Protein AF-A0AAV7JEY8-F1 (afdb_monomer)

pLDDT: mean 80.82, std 18.68, range [33.69, 98.31]

Sequence (139 aa):
MNLQLQGNLVTLVKCKTVVNSFIGKLTLFKENIGRREFYQFPHLAGLQISDDDLLAYCEHLEVLKADMIKRFTDLLELEPPHWLFGPFCVDALTVPLYLQEELMDLQSDCDEEADFTMMKYERFGLHSQDEIYFPICGK

Radius of gyration: 23.01 Å; Cα contacts (8 Å, |Δi|>4): 69; chains: 1; bounding box: 50×31×61 Å

Solvent-accessible surface area (backbone atoms only — not comparable to full-atom values): 8536 Å² total; per-residue (Å²): 134,68,66,90,81,61,62,97,84,69,47,71,67,55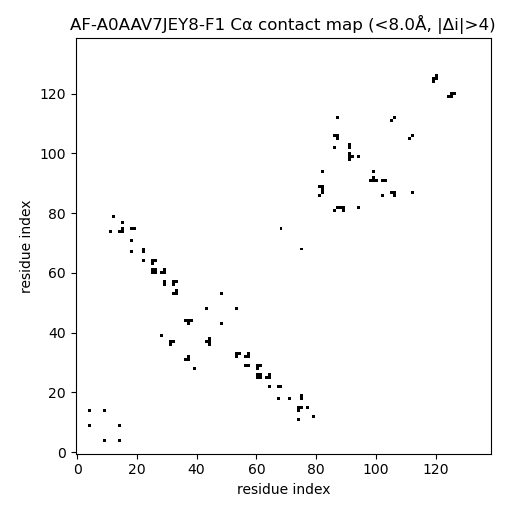,52,35,50,52,52,51,53,50,48,51,45,37,53,52,50,35,55,29,50,76,70,71,48,34,84,94,40,63,74,59,64,77,50,94,73,54,72,69,57,52,48,52,52,37,50,52,36,50,53,51,39,52,51,51,48,66,75,39,40,74,53,67,69,56,76,79,60,71,49,82,82,36,58,81,77,48,65,43,86,79,48,63,77,93,47,24,64,62,43,45,56,54,58,68,35,65,66,58,53,49,50,54,52,50,52,49,35,73,74,65,66,60,77,68,91,64,89,78,77,76,77,75,90,71,134

Mean predicted aligned error: 11.12 Å

Secondary structure (DSSP, 8-state):
--GGG-STT--HHHHHHHHHHHHHHHHHHHHHHHTT--TT-HHHHTS---HHHHHHHHHHHHHHHHHHHHHTHHHHH----GGGT-GGGS-GGGS-HHHHHHHHHHHH-HHHHHHHHHHHHHHHT----S---------

Organism: NCBI:txid111878

Structure (mmCIF, N/CA/C/O backbone):
data_AF-A0AAV7JEY8-F1
#
_entry.id   AF-A0AAV7JEY8-F1
#
loop_
_atom_site.group_PDB
_atom_site.id
_atom_site.type_symbol
_atom_site.label_atom_id
_atom_site.label_alt_id
_atom_site.label_comp_id
_atom_site.label_asym_id
_atom_site.label_entity_id
_atom_site.label_seq_id
_atom_site.pdbx_PDB_ins_code
_atom_site.Cartn_x
_atom_site.Cartn_y
_atom_site.Cartn_z
_atom_site.occupancy
_atom_site.B_iso_or_equiv
_atom_site.auth_seq_id
_atom_site.auth_comp_id
_atom_site.auth_asym_id
_atom_site.auth_atom_id
_atom_site.pdbx_PDB_model_num
ATOM 1 N N . MET A 1 1 ? -14.881 9.780 -4.858 1.00 39.84 1 MET A N 1
ATOM 2 C CA . MET A 1 1 ? -14.071 9.287 -5.996 1.00 39.84 1 MET A CA 1
ATOM 3 C C . MET A 1 1 ? -12.625 9.708 -5.736 1.00 39.84 1 MET A C 1
ATOM 5 O O . MET A 1 1 ? -12.435 10.867 -5.391 1.00 39.84 1 MET A O 1
ATOM 9 N N . ASN A 1 2 ? -11.644 8.792 -5.739 1.00 48.31 2 ASN A N 1
ATOM 10 C CA . ASN A 1 2 ? -10.259 9.115 -5.353 1.00 48.31 2 ASN A CA 1
ATOM 11 C C . ASN A 1 2 ? -9.513 9.764 -6.532 1.00 48.31 2 ASN A C 1
ATOM 13 O O . ASN A 1 2 ? -9.171 9.082 -7.495 1.00 48.31 2 ASN A O 1
ATOM 17 N N . LEU A 1 3 ? -9.254 11.070 -6.427 1.00 54.94 3 LEU A N 1
ATOM 18 C CA . LEU A 1 3 ? -8.571 11.867 -7.452 1.00 54.94 3 LEU A CA 1
ATOM 19 C C . LEU A 1 3 ? -7.118 11.419 -7.689 1.00 54.94 3 LEU A C 1
ATOM 21 O O . LEU A 1 3 ? -6.587 11.632 -8.770 1.00 54.94 3 LEU A O 1
ATOM 25 N N . GLN A 1 4 ? -6.483 10.737 -6.727 1.00 54.69 4 GLN A N 1
ATOM 26 C CA . GLN A 1 4 ? -5.129 10.186 -6.893 1.00 54.69 4 GLN A CA 1
ATOM 27 C C . GLN A 1 4 ? -5.087 8.969 -7.828 1.00 54.69 4 GLN A C 1
ATOM 29 O O . GLN A 1 4 ? -4.013 8.584 -8.282 1.00 54.69 4 GLN A O 1
ATOM 34 N N . LEU A 1 5 ? -6.244 8.359 -8.104 1.00 49.97 5 LEU A N 1
ATOM 35 C CA . LEU A 1 5 ? -6.390 7.222 -9.016 1.00 49.97 5 LEU A CA 1
ATOM 36 C C . LEU A 1 5 ? -6.896 7.652 -10.404 1.00 49.97 5 LEU A C 1
ATOM 38 O O . LEU A 1 5 ? -7.143 6.796 -11.248 1.00 49.97 5 LEU A O 1
ATOM 42 N N . GLN A 1 6 ? -7.076 8.955 -10.648 1.00 42.22 6 GLN A N 1
ATOM 43 C CA . GLN A 1 6 ? -7.604 9.484 -11.906 1.00 42.22 6 GLN A CA 1
ATOM 44 C C . GLN A 1 6 ? -6.687 10.577 -12.461 1.00 42.22 6 GLN A C 1
ATOM 46 O O . GLN A 1 6 ? -6.752 11.735 -12.060 1.00 42.22 6 GLN A O 1
ATOM 51 N N . GLY A 1 7 ? -5.834 10.191 -13.409 1.00 40.09 7 GLY A N 1
ATOM 52 C CA . GLY A 1 7 ? -4.983 11.093 -14.180 1.00 40.09 7 GLY A CA 1
ATOM 53 C C . GLY A 1 7 ? -4.216 10.338 -15.265 1.00 40.09 7 GLY A C 1
ATOM 54 O O . GLY A 1 7 ? -3.918 9.152 -15.105 1.00 40.09 7 GLY A O 1
ATOM 55 N N . ASN A 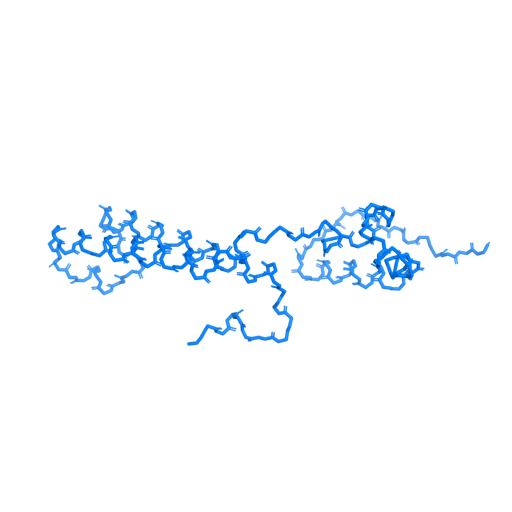1 8 ? -3.887 11.027 -16.361 1.00 44.03 8 ASN A N 1
ATOM 56 C CA . ASN A 1 8 ? -2.924 10.534 -17.346 1.00 44.03 8 ASN A CA 1
ATOM 57 C C . ASN A 1 8 ? -1.609 10.230 -16.604 1.00 44.03 8 ASN A C 1
ATOM 59 O O . ASN A 1 8 ? -1.030 11.140 -16.017 1.00 44.03 8 ASN A O 1
ATOM 63 N N . LEU A 1 9 ? -1.152 8.968 -16.632 1.00 45.75 9 LEU A N 1
ATOM 64 C CA . LEU A 1 9 ? 0.107 8.453 -16.046 1.00 45.75 9 LEU A CA 1
ATOM 65 C C . LEU A 1 9 ? 0.080 7.953 -14.582 1.00 45.75 9 LEU A C 1
ATOM 67 O O . LEU A 1 9 ? 1.119 7.970 -13.897 1.00 45.75 9 LEU A O 1
ATOM 71 N N . VAL A 1 10 ? -1.045 7.435 -14.079 1.00 56.06 10 VAL A N 1
ATOM 72 C CA . VAL A 1 10 ? -0.997 6.567 -12.884 1.00 56.06 10 VAL A CA 1
ATOM 73 C C . VAL A 1 10 ? -0.603 5.151 -13.319 1.00 56.06 10 VAL A C 1
ATOM 75 O O . VAL A 1 10 ? -1.416 4.406 -13.854 1.00 56.06 10 VAL A O 1
ATOM 78 N N . THR A 1 11 ? 0.669 4.785 -13.127 1.00 73.88 11 THR A N 1
ATOM 79 C CA . THR A 1 11 ? 1.137 3.416 -13.381 1.00 73.88 11 THR A CA 1
ATOM 80 C C . THR A 1 11 ? 0.521 2.457 -12.367 1.00 73.88 11 THR A C 1
ATOM 82 O O . THR A 1 11 ? 0.242 2.836 -11.226 1.00 73.88 11 THR A O 1
ATOM 85 N N . LEU A 1 12 ? 0.354 1.193 -12.754 1.00 78.38 12 LEU A N 1
ATOM 86 C CA . LEU A 1 12 ? -0.189 0.155 -11.875 1.00 78.38 12 LEU A CA 1
ATOM 87 C C . LEU A 1 12 ? 0.622 0.030 -10.567 1.00 78.38 12 LEU A C 1
ATOM 89 O O . LEU A 1 12 ? 0.055 -0.145 -9.490 1.00 78.38 12 LEU A O 1
ATOM 93 N N . VAL A 1 13 ? 1.934 0.284 -10.642 1.00 78.56 13 VAL A N 1
ATOM 94 C CA . VAL A 1 13 ? 2.835 0.417 -9.487 1.00 78.56 13 VAL A CA 1
ATOM 95 C C . VAL A 1 13 ? 2.386 1.524 -8.525 1.00 78.56 13 VAL A C 1
ATOM 97 O O . VAL A 1 13 ? 2.289 1.284 -7.325 1.00 78.56 13 VAL A O 1
ATOM 100 N N . LYS A 1 14 ? 2.052 2.726 -9.020 1.00 81.31 14 LYS A N 1
ATOM 101 C CA . LYS A 1 14 ? 1.571 3.831 -8.170 1.00 81.31 14 LYS A CA 1
ATOM 102 C C . LYS A 1 14 ? 0.243 3.490 -7.506 1.00 81.31 14 LYS A C 1
ATOM 104 O O . LYS A 1 14 ? 0.063 3.801 -6.330 1.00 81.31 14 LYS A O 1
ATOM 109 N N . CYS A 1 15 ? -0.665 2.830 -8.227 1.00 85.31 15 CYS A N 1
ATOM 110 C CA . CYS A 1 15 ? -1.913 2.335 -7.647 1.00 85.31 15 CYS A CA 1
ATOM 111 C C . CYS A 1 15 ? -1.632 1.370 -6.485 1.00 85.31 15 CYS A C 1
ATOM 113 O O . CYS A 1 15 ? -2.173 1.574 -5.397 1.00 85.31 15 CYS A O 1
ATOM 115 N N . LYS A 1 16 ? -0.740 0.380 -6.678 1.00 89.44 16 LYS A N 1
ATOM 116 C CA . LYS A 1 16 ? -0.312 -0.558 -5.622 1.00 89.44 16 LYS A CA 1
ATOM 117 C C . LYS A 1 16 ? 0.239 0.199 -4.409 1.00 89.44 16 LYS A C 1
ATOM 119 O O . LYS A 1 16 ? -0.176 -0.068 -3.283 1.00 89.44 16 LYS A O 1
ATOM 124 N N . THR A 1 17 ? 1.096 1.202 -4.616 1.00 89.12 17 THR A N 1
ATOM 125 C CA . THR A 1 17 ? 1.648 2.027 -3.525 1.00 89.12 17 THR A CA 1
ATOM 126 C C . THR A 1 17 ? 0.573 2.803 -2.760 1.00 89.12 17 THR A C 1
ATOM 128 O O . THR A 1 17 ? 0.585 2.808 -1.529 1.00 89.12 17 THR A O 1
ATOM 131 N N . VAL A 1 18 ? -0.369 3.448 -3.456 1.00 91.06 18 VAL A N 1
ATOM 132 C CA . VAL A 1 18 ? -1.451 4.223 -2.822 1.00 91.06 18 VAL A CA 1
ATOM 133 C C . VAL A 1 18 ? -2.345 3.318 -1.975 1.00 91.06 18 VAL A C 1
ATOM 135 O O . VAL A 1 18 ? -2.652 3.662 -0.831 1.00 91.06 18 VAL A O 1
ATOM 138 N N . VAL A 1 19 ? -2.724 2.150 -2.501 1.00 93.44 19 VAL A N 1
ATOM 139 C CA . VAL A 1 19 ? -3.556 1.179 -1.775 1.00 93.44 19 VAL A CA 1
ATOM 140 C C . VAL A 1 19 ? -2.816 0.632 -0.552 1.00 93.44 19 VAL A C 1
ATOM 142 O O . VAL A 1 19 ? -3.374 0.660 0.545 1.00 93.44 19 VAL A O 1
ATOM 145 N N . ASN A 1 20 ? -1.548 0.232 -0.698 1.00 94.50 20 ASN A N 1
ATOM 146 C CA . ASN A 1 20 ? -0.714 -0.212 0.425 1.00 94.50 20 ASN A CA 1
ATOM 147 C C . ASN A 1 20 ? -0.598 0.856 1.518 1.00 94.50 20 ASN A C 1
ATOM 149 O O . ASN A 1 20 ? -0.794 0.569 2.699 1.00 94.50 20 ASN A O 1
ATOM 153 N N . SER A 1 21 ? -0.336 2.109 1.131 1.00 96.06 21 SER A N 1
ATOM 154 C CA . SER A 1 21 ? -0.268 3.226 2.077 1.00 96.06 21 SER A CA 1
ATOM 155 C C . SER A 1 21 ? -1.587 3.411 2.827 1.00 96.06 21 SER A C 1
ATOM 157 O O . SER A 1 21 ? -1.586 3.629 4.038 1.00 96.06 21 SER A O 1
ATOM 159 N N . PHE A 1 22 ? -2.722 3.297 2.135 1.00 96.31 22 PHE A N 1
ATOM 160 C CA . PHE A 1 22 ? -4.033 3.419 2.760 1.00 96.31 22 PHE A CA 1
ATOM 161 C C . PHE A 1 22 ? -4.320 2.283 3.752 1.00 96.31 22 PHE A C 1
ATOM 163 O O . PHE A 1 22 ? -4.738 2.555 4.873 1.00 96.31 22 PHE A O 1
ATOM 170 N N . ILE A 1 23 ? -4.024 1.030 3.394 1.00 97.88 23 ILE A N 1
ATOM 171 C CA . ILE A 1 23 ? -4.140 -0.130 4.298 1.00 97.88 23 ILE A CA 1
ATOM 172 C C . ILE A 1 23 ? -3.265 0.055 5.550 1.00 97.88 23 ILE A C 1
ATOM 174 O O . ILE A 1 23 ? -3.711 -0.202 6.674 1.00 97.88 23 ILE A O 1
ATOM 178 N N . GLY A 1 24 ? -2.038 0.559 5.376 1.00 97.44 24 GLY A N 1
ATOM 179 C CA . GLY A 1 24 ? -1.148 0.907 6.485 1.00 97.44 24 GLY A CA 1
ATOM 180 C C . GLY A 1 24 ? -1.746 1.982 7.397 1.00 97.44 24 GLY A C 1
ATOM 181 O O . GLY A 1 24 ? -1.738 1.830 8.617 1.00 97.44 24 GLY A O 1
ATOM 182 N N . LYS A 1 25 ? -2.353 3.026 6.817 1.00 97.62 25 LYS A N 1
ATOM 183 C CA . LYS A 1 25 ? -3.053 4.072 7.580 1.00 97.62 25 LYS A CA 1
ATOM 184 C C . LYS A 1 25 ? -4.214 3.518 8.403 1.00 97.62 25 LYS A C 1
ATOM 186 O O . LYS A 1 25 ? -4.342 3.912 9.551 1.00 97.62 25 LYS A O 1
ATOM 191 N N . LEU A 1 26 ? -5.014 2.589 7.874 1.00 97.81 26 LEU A N 1
ATOM 192 C CA . LEU A 1 26 ? -6.104 1.967 8.642 1.00 97.81 26 LEU A CA 1
ATOM 193 C C . LEU A 1 26 ? -5.587 1.231 9.886 1.00 97.81 26 LEU A C 1
ATOM 195 O O . LEU A 1 26 ? -6.181 1.340 10.957 1.00 97.81 26 LEU A O 1
ATOM 199 N N . THR A 1 27 ? -4.447 0.546 9.757 1.00 97.50 27 THR A N 1
ATOM 200 C CA . THR A 1 27 ? -3.784 -0.117 10.893 1.00 97.50 27 THR A CA 1
ATOM 201 C C . THR A 1 27 ? -3.319 0.914 11.926 1.00 97.50 27 THR A C 1
ATOM 203 O O . THR A 1 27 ? -3.662 0.802 13.100 1.00 97.50 27 THR A O 1
ATOM 206 N N . LEU A 1 28 ? -2.633 1.972 11.481 1.00 97.69 28 LEU A N 1
ATOM 207 C CA . LEU A 1 28 ? -2.190 3.065 12.350 1.00 97.69 28 LEU A CA 1
ATOM 208 C C . LEU A 1 28 ? -3.366 3.746 13.069 1.00 97.69 28 LEU A C 1
ATOM 210 O O . LEU A 1 28 ? -3.288 4.050 14.254 1.00 97.69 28 LEU A O 1
ATOM 214 N N . PHE A 1 29 ? -4.471 3.988 12.366 1.00 96.69 29 PHE A N 1
ATOM 215 C CA . PHE A 1 29 ? -5.654 4.636 12.930 1.00 96.69 29 PHE A CA 1
ATOM 216 C C . PHE A 1 29 ? -6.260 3.809 14.059 1.00 96.69 29 PHE A C 1
ATOM 218 O O . PHE A 1 29 ? -6.592 4.368 15.100 1.00 96.69 29 PHE A O 1
ATOM 225 N N . LYS A 1 30 ? -6.349 2.488 13.883 1.00 96.44 30 LYS A N 1
ATOM 226 C CA . LYS A 1 30 ? -6.819 1.580 14.929 1.00 96.44 30 LYS A CA 1
ATOM 227 C C . LYS A 1 30 ? -5.927 1.652 16.167 1.00 96.44 30 LYS A C 1
ATOM 229 O O . LYS A 1 30 ? -6.434 1.795 17.275 1.00 96.44 30 LYS A O 1
ATOM 234 N N . GLU A 1 31 ? -4.609 1.576 15.988 1.00 96.25 31 GLU A N 1
ATOM 235 C CA . GLU A 1 31 ? -3.657 1.649 17.102 1.00 96.25 31 GLU A CA 1
ATOM 236 C C . GLU A 1 31 ? -3.763 2.976 17.863 1.00 96.25 31 GLU A C 1
ATOM 238 O O . GLU A 1 31 ? -3.778 2.988 19.094 1.00 96.25 31 GLU A O 1
ATOM 243 N N . ASN A 1 32 ? -3.882 4.091 17.139 1.00 95.81 32 ASN A N 1
ATOM 244 C CA . ASN A 1 32 ? -4.017 5.418 17.734 1.00 95.81 32 ASN A CA 1
ATOM 245 C C . ASN A 1 32 ? -5.338 5.560 18.503 1.00 95.81 32 ASN A C 1
ATOM 247 O O . ASN A 1 32 ? -5.332 6.033 19.637 1.00 95.81 32 ASN A O 1
ATOM 251 N N . ILE A 1 33 ? -6.460 5.094 17.938 1.00 93.50 33 ILE A N 1
ATOM 252 C CA . ILE A 1 33 ? -7.760 5.071 18.630 1.00 93.50 33 ILE A CA 1
ATOM 253 C C . ILE A 1 33 ? -7.671 4.238 19.913 1.00 93.50 33 ILE A C 1
ATOM 255 O O . ILE A 1 33 ? -8.148 4.687 20.954 1.00 93.50 33 ILE A O 1
ATOM 259 N N . GLY A 1 34 ? -6.999 3.083 19.875 1.00 90.69 34 GLY A N 1
ATOM 260 C CA . GLY A 1 34 ? -6.751 2.259 21.062 1.00 90.69 34 GLY A CA 1
ATOM 261 C C . GLY A 1 34 ? -5.949 2.979 22.154 1.00 90.69 34 GLY A C 1
ATOM 262 O O . GLY A 1 34 ? -6.170 2.741 23.338 1.00 90.69 34 GLY A O 1
ATOM 263 N N . ARG A 1 35 ? -5.067 3.915 21.777 1.00 93.19 35 ARG A N 1
ATOM 264 C CA . ARG A 1 35 ? -4.344 4.809 22.703 1.00 93.19 35 ARG A CA 1
ATOM 265 C C . ARG A 1 35 ? -5.097 6.099 23.043 1.00 93.19 35 ARG A C 1
ATOM 267 O O . ARG A 1 35 ? -4.556 6.948 23.745 1.00 93.19 35 ARG A O 1
ATOM 274 N N . ARG A 1 36 ? -6.336 6.261 22.564 1.00 92.19 36 ARG A N 1
ATOM 275 C CA . ARG A 1 36 ? -7.141 7.494 22.663 1.00 92.19 36 ARG A CA 1
ATOM 276 C C . ARG A 1 36 ? -6.458 8.721 22.034 1.00 92.19 36 ARG A C 1
ATOM 278 O O . ARG A 1 36 ? -6.693 9.861 22.427 1.00 92.19 36 ARG A O 1
ATOM 285 N N . GLU A 1 37 ? -5.629 8.490 21.020 1.00 93.75 37 GLU A N 1
ATOM 286 C CA . GLU A 1 37 ? -4.964 9.510 20.211 1.00 93.75 37 GLU A CA 1
ATOM 287 C C . GLU A 1 37 ? -5.796 9.792 18.952 1.00 93.75 37 GLU A C 1
ATOM 289 O O . GLU A 1 37 ? -5.712 9.093 17.945 1.00 93.75 37 GLU A O 1
ATOM 294 N N . PHE A 1 38 ? -6.610 10.847 18.982 1.00 92.81 38 PHE A N 1
ATOM 295 C CA . PHE A 1 38 ? -7.587 11.127 17.921 1.00 92.81 38 PHE A CA 1
ATOM 296 C C . PHE A 1 38 ? -7.119 12.163 16.891 1.00 92.81 38 PHE A C 1
ATOM 298 O O . PHE A 1 38 ? -7.943 12.847 16.288 1.00 92.81 38 PHE A O 1
ATOM 305 N N . TYR A 1 39 ? -5.809 12.299 16.659 1.00 91.88 39 TYR A N 1
ATOM 306 C CA . TYR A 1 39 ? -5.267 13.308 15.734 1.00 91.88 39 TYR A CA 1
ATOM 307 C C . TYR A 1 39 ? -5.884 13.212 14.328 1.00 91.88 39 TYR A C 1
ATOM 309 O O . TYR A 1 39 ? -6.188 14.222 13.699 1.00 91.88 39 TYR A O 1
ATOM 317 N N . GLN A 1 40 ? -6.121 11.989 13.848 1.00 91.81 40 GLN A N 1
ATOM 318 C CA . GLN A 1 40 ? -6.721 11.734 12.536 1.00 91.81 40 GLN A CA 1
ATOM 319 C C . GLN A 1 40 ? -8.247 11.903 12.521 1.00 91.81 40 GLN A C 1
ATOM 321 O O . GLN A 1 40 ? -8.845 11.995 11.451 1.00 91.81 40 GLN A O 1
ATOM 326 N N . PHE A 1 41 ? -8.871 11.979 13.699 1.00 90.12 41 PHE A N 1
ATOM 327 C CA . PHE A 1 41 ? -10.312 12.097 13.893 1.00 90.12 41 PHE A CA 1
ATOM 328 C C . PHE A 1 41 ? -10.623 13.228 14.890 1.00 90.12 41 PHE A C 1
ATOM 330 O O . PHE A 1 41 ? -11.098 12.971 15.996 1.00 90.12 41 PHE A O 1
ATOM 337 N N . PRO A 1 42 ? -10.393 14.500 14.522 1.00 88.25 42 PRO A N 1
ATOM 338 C CA . PRO A 1 42 ? -10.512 15.633 15.447 1.00 88.25 42 PRO A CA 1
ATOM 339 C C . PRO A 1 42 ? -11.909 15.783 16.070 1.00 88.25 42 PRO A C 1
ATOM 341 O O . PRO A 1 42 ? -12.037 16.294 17.177 1.00 88.25 42 PRO A O 1
ATOM 344 N N . HIS A 1 43 ? -12.956 15.288 15.404 1.00 88.06 43 HIS A N 1
ATOM 345 C CA . HIS A 1 43 ? -14.307 15.248 15.969 1.00 88.06 43 HIS A CA 1
ATOM 346 C C . HIS A 1 43 ? -14.433 14.254 17.133 1.00 88.06 43 HIS A C 1
ATOM 348 O O . HIS A 1 43 ? -15.143 14.547 18.088 1.00 88.06 43 HIS A O 1
ATOM 354 N N . LEU A 1 44 ? -13.721 13.119 17.093 1.00 85.69 44 LEU A N 1
ATOM 355 C CA . LEU A 1 44 ? -13.671 12.170 18.212 1.00 85.69 44 LEU A CA 1
ATOM 356 C C . LEU A 1 44 ? -12.927 12.769 19.411 1.00 85.69 44 LEU A C 1
ATOM 358 O O . LEU A 1 44 ? -13.319 12.528 20.546 1.00 85.69 44 LEU A O 1
ATOM 362 N N . ALA A 1 45 ? -11.912 13.609 19.171 1.00 84.94 45 ALA A N 1
ATOM 363 C CA . ALA A 1 45 ? -11.149 14.272 20.232 1.00 84.94 45 ALA A CA 1
ATOM 364 C C . ALA A 1 45 ? -12.005 15.184 21.132 1.00 84.94 45 ALA A C 1
ATOM 366 O O . ALA A 1 45 ? -11.661 15.401 22.291 1.00 84.94 45 ALA A O 1
ATOM 367 N N . GLY A 1 46 ? -13.103 15.731 20.599 1.00 84.88 46 GLY A N 1
ATOM 368 C CA . GLY A 1 46 ? -14.019 16.608 21.332 1.00 84.88 46 GLY A CA 1
ATOM 369 C C . GLY A 1 46 ? -15.154 15.884 22.062 1.00 84.88 46 GLY A C 1
ATOM 370 O O . GLY A 1 46 ? -15.942 16.542 22.739 1.00 84.88 46 GLY A O 1
ATOM 371 N N . LEU A 1 47 ? -15.269 14.561 21.920 1.00 87.00 47 LEU A N 1
ATOM 372 C CA . LEU A 1 47 ? -16.366 13.770 22.477 1.00 87.00 47 LEU A CA 1
ATOM 373 C C . LEU A 1 47 ? -15.899 12.946 23.679 1.00 87.00 47 LEU A C 1
ATOM 375 O O . LEU A 1 47 ? -14.804 12.389 23.694 1.00 87.00 47 LEU A O 1
ATOM 379 N N . GLN A 1 48 ? -16.769 12.821 24.682 1.00 87.06 48 GLN A N 1
ATOM 380 C CA . GLN A 1 48 ? -16.606 11.820 25.735 1.00 87.06 48 GLN A CA 1
ATOM 381 C C . GLN A 1 48 ? -17.111 10.489 25.193 1.00 87.06 48 GLN A C 1
ATOM 383 O O . GLN A 1 48 ? -18.316 10.248 25.161 1.00 87.06 48 GLN A O 1
ATOM 388 N N . ILE A 1 49 ? -16.187 9.669 24.705 1.00 90.06 49 ILE A N 1
ATOM 389 C CA . ILE A 1 49 ? -16.508 8.410 24.043 1.00 90.06 49 ILE A CA 1
ATOM 390 C C . ILE A 1 49 ? -16.204 7.223 24.967 1.00 90.06 49 ILE A C 1
ATOM 392 O O . ILE A 1 49 ? -15.171 7.201 25.656 1.00 90.06 49 ILE A O 1
ATOM 396 N N . SER A 1 50 ? -17.127 6.261 25.001 1.00 93.56 50 SER A N 1
ATOM 397 C CA . SER A 1 50 ? -17.006 5.070 25.842 1.00 93.56 50 SER A CA 1
ATOM 398 C C . SER A 1 50 ? -15.965 4.095 25.284 1.00 93.56 50 SER A C 1
ATOM 400 O O . SER A 1 50 ? -15.604 4.162 24.108 1.00 93.56 50 SER A O 1
ATOM 402 N N . ASP A 1 51 ? -15.462 3.187 26.125 1.00 92.75 51 ASP A N 1
ATOM 403 C CA . ASP A 1 51 ? -14.563 2.121 25.661 1.00 92.75 51 ASP A CA 1
ATOM 404 C C . ASP A 1 51 ? -15.260 1.182 24.660 1.00 92.75 51 ASP A C 1
ATOM 406 O O . ASP A 1 51 ? -14.632 0.750 23.695 1.00 92.75 51 ASP A O 1
ATOM 410 N N . ASP A 1 52 ? -16.563 0.935 24.833 1.00 95.38 52 ASP A N 1
ATOM 411 C CA . ASP A 1 52 ? -17.361 0.106 23.921 1.00 95.38 52 ASP A CA 1
ATOM 412 C C . ASP A 1 52 ? -17.469 0.747 22.528 1.00 95.38 52 ASP A C 1
ATOM 414 O O . ASP A 1 52 ? -17.282 0.080 21.509 1.00 95.38 52 ASP A O 1
ATOM 418 N N . ASP A 1 53 ? -17.688 2.064 22.469 1.00 92.50 53 ASP A N 1
ATOM 419 C CA . ASP A 1 53 ? -17.705 2.801 21.203 1.00 92.50 53 ASP A CA 1
ATOM 420 C C . ASP A 1 53 ? -16.322 2.779 20.528 1.00 92.50 53 ASP A C 1
ATOM 422 O O . ASP A 1 53 ? -16.226 2.599 19.312 1.00 92.50 53 A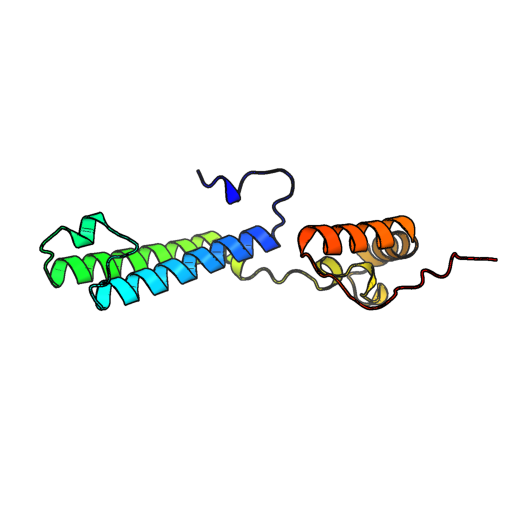SP A O 1
ATOM 426 N N . LEU A 1 54 ? -15.230 2.932 21.293 1.00 92.88 54 LEU A N 1
ATOM 427 C CA . LEU A 1 54 ? -13.866 2.828 20.751 1.00 92.88 54 LEU A CA 1
ATOM 428 C C . LEU A 1 54 ? -13.584 1.448 20.170 1.00 92.88 54 LEU A C 1
ATOM 430 O O . LEU A 1 54 ? -12.928 1.348 19.128 1.00 92.88 54 LEU A O 1
ATOM 434 N N . LEU A 1 55 ? -14.075 0.399 20.830 1.00 95.19 55 LEU A N 1
ATOM 435 C CA . LEU A 1 55 ? -13.947 -0.967 20.347 1.00 95.19 55 LEU A CA 1
ATOM 436 C C . LEU A 1 55 ? -14.687 -1.133 19.015 1.00 95.19 55 LEU A C 1
ATOM 438 O O . LEU A 1 55 ? -14.089 -1.625 18.058 1.00 95.19 55 LEU A O 1
ATOM 442 N N . ALA A 1 56 ? -15.917 -0.624 18.908 1.00 94.94 56 ALA A N 1
ATOM 443 C CA . ALA A 1 56 ? -16.678 -0.639 17.659 1.00 94.94 56 ALA A CA 1
ATOM 444 C C . ALA A 1 56 ? -15.949 0.107 16.523 1.00 94.94 56 ALA A C 1
ATOM 446 O O . ALA A 1 56 ? -15.851 -0.396 15.403 1.00 94.94 56 ALA A O 1
ATOM 447 N N . TYR A 1 57 ? -15.353 1.273 16.801 1.00 93.88 57 TYR A N 1
ATOM 448 C CA . TYR A 1 57 ? -14.519 1.982 15.819 1.00 93.88 57 TYR A CA 1
ATOM 449 C C . TYR A 1 57 ? -13.309 1.151 15.372 1.00 93.88 57 TYR A C 1
ATOM 451 O O . TYR A 1 57 ? -13.014 1.085 14.176 1.00 93.88 57 TYR A O 1
ATOM 459 N N . CYS A 1 58 ? -12.615 0.504 16.310 1.00 95.25 58 CYS A N 1
ATOM 460 C CA . CYS A 1 58 ? -11.494 -0.381 15.998 1.00 95.25 58 CYS A CA 1
ATOM 461 C C . CYS A 1 58 ? -11.926 -1.569 15.125 1.00 95.25 58 CYS A C 1
ATOM 463 O O . CYS A 1 58 ? -11.218 -1.917 14.177 1.00 95.25 58 CYS A O 1
ATOM 465 N N . GLU A 1 59 ? -13.082 -2.169 15.410 1.00 97.06 59 GLU A N 1
ATOM 466 C CA . GLU A 1 59 ? -13.656 -3.256 14.612 1.00 97.06 59 GLU A CA 1
ATOM 467 C C . GLU A 1 59 ? -14.014 -2.792 13.199 1.00 97.06 59 GLU A C 1
ATOM 469 O O . GLU A 1 59 ? -13.651 -3.447 12.221 1.00 97.06 59 GLU A O 1
ATOM 474 N N . HIS A 1 60 ? -14.647 -1.625 13.058 1.00 96.88 60 HIS A N 1
ATOM 475 C CA . HIS A 1 60 ? -14.963 -1.056 11.748 1.00 96.88 60 HIS A CA 1
ATOM 476 C C . HIS A 1 60 ? -13.714 -0.787 10.903 1.00 96.88 60 HIS A C 1
ATOM 478 O O . HIS A 1 60 ? -13.730 -1.030 9.695 1.00 96.88 60 HIS A O 1
ATOM 484 N N . LEU A 1 61 ? -12.619 -0.325 11.516 1.00 97.19 61 LEU A N 1
ATOM 485 C CA . LEU A 1 61 ? -11.348 -0.135 10.815 1.00 97.19 61 LEU A CA 1
ATOM 486 C C . LEU A 1 61 ? -10.739 -1.460 10.339 1.00 97.19 61 LEU A C 1
ATOM 488 O O . LEU A 1 61 ? -10.201 -1.504 9.232 1.00 97.19 61 LEU A O 1
ATOM 492 N N . GLU A 1 62 ? -10.849 -2.539 11.121 1.00 97.69 62 GLU A N 1
ATOM 493 C CA . GLU A 1 62 ? -10.402 -3.870 10.684 1.00 97.69 62 GLU A CA 1
ATOM 494 C C . GLU A 1 62 ? -11.257 -4.427 9.549 1.00 97.69 62 GLU A C 1
ATOM 496 O O . GLU A 1 62 ? -10.714 -4.934 8.568 1.00 97.69 62 GLU A O 1
ATOM 501 N N . VAL A 1 63 ? -12.582 -4.289 9.634 1.00 98.31 63 VAL A N 1
ATOM 502 C CA . VAL A 1 63 ? -13.485 -4.703 8.550 1.00 98.31 63 VAL A CA 1
ATOM 503 C C . VAL A 1 63 ? -13.160 -3.937 7.270 1.00 98.31 63 VAL A C 1
ATOM 505 O O . VAL A 1 63 ? -12.979 -4.543 6.216 1.00 98.31 63 VAL A O 1
ATOM 508 N N . LEU A 1 64 ? -12.992 -2.614 7.360 1.00 98.00 64 LEU A N 1
ATOM 509 C CA . LEU A 1 64 ? -12.621 -1.790 6.212 1.00 98.00 64 LEU A CA 1
ATOM 510 C C . LEU A 1 64 ? -11.258 -2.196 5.635 1.00 98.00 64 LEU A C 1
ATOM 512 O O . LEU A 1 64 ? -11.088 -2.239 4.417 1.00 98.00 64 LEU A O 1
ATOM 516 N N . LYS A 1 65 ? -10.280 -2.509 6.489 1.00 98.31 65 LYS A N 1
ATOM 517 C CA . LYS A 1 65 ? -8.969 -3.002 6.056 1.00 98.31 65 LYS A CA 1
ATOM 518 C C . LYS A 1 65 ? -9.094 -4.326 5.306 1.00 98.31 65 LYS A C 1
ATOM 520 O O . LYS A 1 65 ? -8.518 -4.452 4.226 1.00 98.31 65 LYS A O 1
ATOM 525 N N . ALA A 1 66 ? -9.847 -5.282 5.846 1.00 98.25 66 ALA A N 1
ATOM 526 C CA . ALA A 1 66 ? -10.087 -6.573 5.210 1.00 98.25 66 ALA A CA 1
ATOM 527 C C . ALA A 1 66 ? -10.773 -6.409 3.844 1.00 98.25 66 ALA A C 1
ATOM 529 O O . ALA A 1 66 ? -10.339 -7.011 2.861 1.00 98.25 66 ALA A O 1
ATOM 530 N N . ASP A 1 67 ? -11.771 -5.529 3.752 1.00 98.12 67 ASP A N 1
ATOM 531 C CA . ASP A 1 67 ? -12.457 -5.217 2.498 1.00 98.12 67 ASP A CA 1
ATOM 532 C C . ASP A 1 67 ? -11.524 -4.575 1.466 1.00 98.12 67 ASP A C 1
ATOM 534 O O . ASP A 1 67 ? -11.572 -4.929 0.287 1.00 98.12 67 ASP A O 1
ATOM 538 N N . MET A 1 68 ? -10.638 -3.665 1.886 1.00 97.12 68 MET A N 1
ATOM 539 C CA . MET A 1 68 ? -9.648 -3.066 0.986 1.00 97.12 68 MET A CA 1
ATOM 540 C C . MET A 1 68 ? -8.643 -4.104 0.481 1.00 97.12 68 MET A C 1
ATOM 542 O O . MET A 1 68 ? -8.353 -4.126 -0.713 1.00 97.12 68 MET A O 1
ATOM 546 N N . ILE A 1 69 ? -8.153 -4.993 1.349 1.00 97.62 69 ILE A N 1
ATOM 547 C CA . ILE A 1 69 ? -7.258 -6.086 0.942 1.00 97.62 69 ILE A CA 1
ATOM 548 C C . ILE A 1 69 ? -7.959 -6.994 -0.071 1.00 97.62 69 ILE A C 1
ATOM 550 O O . ILE A 1 69 ? -7.406 -7.263 -1.134 1.00 97.62 69 ILE A O 1
ATOM 554 N N . LYS A 1 70 ? -9.197 -7.408 0.219 1.00 97.75 70 LYS A N 1
ATOM 555 C CA . LYS A 1 70 ? -9.995 -8.277 -0.653 1.00 97.75 70 LYS A CA 1
ATOM 556 C C . LYS A 1 70 ? -10.295 -7.629 -2.004 1.00 97.75 70 LYS A C 1
ATOM 558 O O . LYS A 1 70 ? -10.234 -8.282 -3.038 1.00 97.75 70 LYS A O 1
ATOM 563 N N . ARG A 1 71 ? -10.641 -6.341 -2.014 1.00 96.69 71 ARG A N 1
ATOM 564 C CA . ARG A 1 71 ? -10.997 -5.619 -3.242 1.00 96.69 71 ARG A CA 1
ATOM 565 C C . ARG A 1 71 ? -9.800 -5.394 -4.163 1.00 96.69 71 ARG A C 1
ATOM 567 O O . ARG A 1 71 ? -9.988 -5.296 -5.371 1.00 96.69 71 ARG A O 1
ATOM 574 N N . PHE A 1 72 ? -8.603 -5.270 -3.598 1.00 95.44 72 PHE A N 1
ATOM 575 C CA . PHE A 1 72 ? -7.380 -4.969 -4.339 1.00 95.44 72 PHE A CA 1
ATOM 576 C C . PHE A 1 72 ? -6.371 -6.120 -4.313 1.00 95.44 72 PHE A C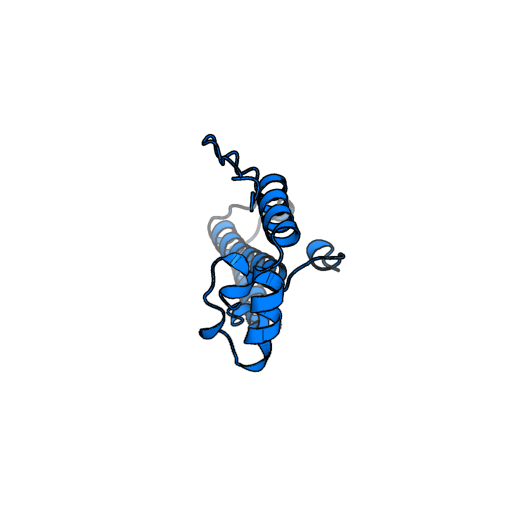 1
ATOM 578 O O . PHE A 1 72 ? -5.197 -5.872 -4.557 1.00 95.44 72 PHE A O 1
ATOM 585 N N .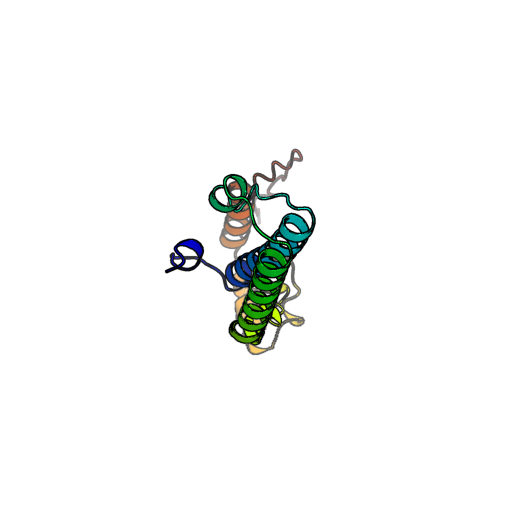 THR A 1 73 ? -6.799 -7.358 -4.045 1.00 95.81 73 THR A N 1
ATOM 586 C CA . THR A 1 73 ? -5.896 -8.517 -3.926 1.00 95.81 73 THR A CA 1
ATOM 587 C C . THR A 1 73 ? -5.005 -8.665 -5.158 1.00 95.81 73 THR A C 1
ATOM 589 O O . THR A 1 73 ? -3.788 -8.616 -5.015 1.00 95.81 73 THR A O 1
ATOM 592 N N . ASP A 1 74 ? -5.585 -8.662 -6.362 1.00 93.25 74 ASP A N 1
ATOM 593 C CA . ASP A 1 74 ? -4.827 -8.772 -7.619 1.00 93.25 74 ASP A CA 1
ATOM 594 C C . ASP A 1 74 ? -3.762 -7.670 -7.766 1.00 93.25 74 ASP A C 1
ATOM 596 O O . ASP A 1 74 ? -2.648 -7.900 -8.230 1.00 93.25 74 ASP A O 1
ATOM 600 N N . LEU A 1 75 ? -4.091 -6.446 -7.342 1.00 92.44 75 LEU A N 1
ATOM 601 C CA . LEU A 1 75 ? -3.174 -5.309 -7.389 1.00 92.44 75 LEU A CA 1
ATOM 602 C C . LEU A 1 75 ? -2.080 -5.404 -6.318 1.00 92.44 75 LEU A C 1
ATOM 604 O O . LEU A 1 75 ? -0.960 -4.958 -6.547 1.00 92.44 75 LEU A O 1
ATOM 608 N N . LEU A 1 76 ? -2.405 -5.930 -5.138 1.00 91.44 76 LEU A N 1
ATOM 609 C CA . LEU A 1 76 ? -1.466 -6.103 -4.033 1.00 91.44 76 LEU A CA 1
ATOM 610 C C . LEU A 1 76 ? -0.466 -7.224 -4.330 1.00 91.44 76 LEU A C 1
ATOM 612 O O . LEU A 1 76 ? 0.721 -7.066 -4.042 1.00 91.44 76 LEU A O 1
ATOM 616 N N . GLU A 1 77 ? -0.926 -8.301 -4.959 1.00 92.19 77 GLU A N 1
ATOM 617 C CA . GLU A 1 77 ? -0.120 -9.456 -5.368 1.00 92.19 77 GLU A CA 1
ATOM 618 C C . GLU A 1 77 ? 0.670 -9.216 -6.659 1.00 92.19 77 GLU A C 1
ATOM 620 O O . GLU A 1 77 ? 1.589 -9.967 -6.971 1.00 92.19 77 GLU A O 1
ATOM 625 N N . LEU A 1 78 ? 0.359 -8.148 -7.398 1.00 88.81 78 LEU A N 1
ATOM 626 C CA . LEU A 1 78 ? 1.073 -7.800 -8.618 1.00 88.81 78 LEU A CA 1
ATOM 627 C C . LEU A 1 78 ? 2.548 -7.500 -8.339 1.00 88.81 78 LEU A C 1
ATOM 629 O O . LEU A 1 78 ? 2.880 -6.420 -7.844 1.00 88.81 78 LEU A O 1
ATOM 633 N N . GLU A 1 79 ? 3.434 -8.389 -8.761 1.00 85.56 79 GLU A N 1
ATOM 634 C CA . GLU A 1 79 ? 4.871 -8.136 -8.810 1.00 85.56 79 GLU A CA 1
ATOM 635 C C . GLU A 1 79 ? 5.238 -7.539 -10.174 1.00 85.56 79 GLU A C 1
ATOM 637 O O . GLU A 1 79 ? 5.175 -8.236 -11.192 1.00 85.56 79 GLU A O 1
ATOM 642 N N . PRO A 1 80 ? 5.569 -6.235 -10.244 1.00 80.06 80 PRO A N 1
ATOM 643 C CA . PRO A 1 80 ? 5.912 -5.619 -11.511 1.00 80.06 80 PRO A CA 1
ATOM 644 C C . PRO A 1 80 ? 7.253 -6.191 -11.988 1.00 80.06 80 PRO A C 1
ATOM 646 O O . PRO A 1 80 ? 8.187 -6.300 -11.189 1.00 80.06 80 PRO A O 1
ATOM 649 N N . PRO A 1 81 ? 7.379 -6.559 -13.271 1.00 81.81 81 PRO A N 1
ATOM 650 C CA . PRO A 1 81 ? 8.601 -7.168 -13.766 1.00 81.81 81 PRO A CA 1
ATOM 651 C C . PRO A 1 81 ? 9.763 -6.171 -13.702 1.00 81.81 81 PRO A C 1
ATOM 653 O O . PRO A 1 81 ? 9.577 -4.973 -13.906 1.00 81.81 81 PRO A O 1
ATOM 656 N N . HIS A 1 82 ? 10.976 -6.669 -13.450 1.00 77.38 82 HIS A N 1
ATOM 657 C CA . HIS A 1 82 ? 12.167 -5.834 -13.242 1.00 77.38 82 HIS A CA 1
ATOM 658 C C . HIS A 1 82 ? 12.432 -4.848 -14.392 1.00 77.38 82 HIS A C 1
ATOM 660 O O . HIS A 1 82 ? 12.806 -3.703 -14.137 1.00 77.38 82 HIS A O 1
ATOM 666 N N . TRP A 1 83 ? 12.161 -5.254 -15.638 1.00 79.88 83 TRP A N 1
ATOM 667 C CA . TRP A 1 83 ? 12.325 -4.400 -16.819 1.00 79.88 83 TRP A CA 1
ATOM 668 C C . TRP A 1 83 ? 11.452 -3.136 -16.774 1.00 79.88 83 TRP A C 1
ATOM 670 O O . TRP A 1 83 ? 11.837 -2.119 -17.333 1.00 79.88 83 TRP A O 1
ATOM 680 N N . LEU A 1 84 ? 10.328 -3.137 -16.046 1.00 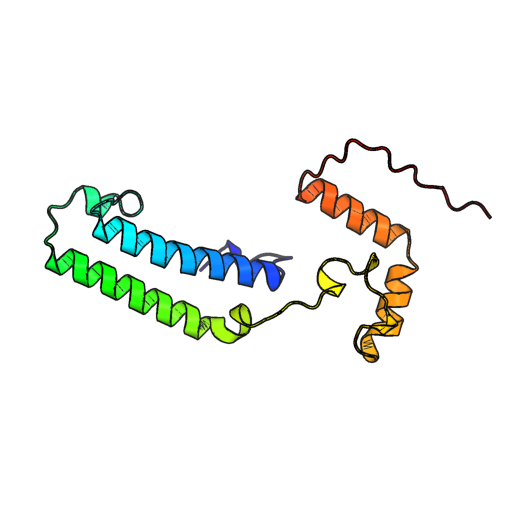79.19 84 LEU A N 1
ATOM 681 C CA . LEU A 1 84 ? 9.468 -1.958 -15.893 1.00 79.19 84 LEU A CA 1
ATOM 682 C C . LEU A 1 84 ? 10.153 -0.824 -15.107 1.00 79.19 84 LEU A C 1
ATOM 684 O O . LEU A 1 84 ? 9.799 0.343 -15.264 1.00 79.19 84 LEU A O 1
ATOM 688 N N . PHE A 1 85 ? 11.106 -1.156 -14.233 1.00 77.00 85 PHE A N 1
ATOM 689 C CA . PHE A 1 85 ? 11.815 -0.186 -13.392 1.00 77.00 85 PHE A CA 1
ATOM 690 C C . PHE A 1 85 ? 13.142 0.288 -13.987 1.00 77.00 85 PHE A C 1
ATOM 692 O O . PHE A 1 85 ? 13.671 1.318 -13.566 1.00 77.00 85 PHE A O 1
ATOM 699 N N . GLY A 1 86 ? 13.677 -0.462 -14.945 1.00 81.62 86 GLY A N 1
ATOM 700 C CA . GLY A 1 86 ? 14.960 -0.193 -15.579 1.00 81.62 86 GLY A CA 1
ATOM 701 C C . GLY A 1 86 ? 15.046 -0.919 -16.912 1.00 81.62 86 GLY A C 1
ATOM 702 O O . GLY A 1 86 ? 15.787 -1.899 -16.996 1.00 81.62 86 GLY A O 1
ATOM 703 N N . PRO A 1 87 ? 14.294 -0.468 -17.933 1.00 81.62 87 PRO A N 1
ATOM 704 C CA . PRO A 1 87 ? 14.277 -1.134 -19.229 1.00 81.62 87 PRO A CA 1
ATOM 705 C C . PRO A 1 87 ? 15.669 -1.144 -19.870 1.00 81.62 87 PRO A C 1
ATOM 707 O O . PRO A 1 87 ? 16.019 -2.130 -20.495 1.00 81.62 87 PRO A O 1
ATOM 710 N N . PHE A 1 88 ? 16.508 -0.139 -19.604 1.00 85.62 88 PHE A N 1
ATOM 711 C CA . PHE A 1 88 ? 17.882 -0.037 -20.119 1.00 85.62 88 PHE A CA 1
ATOM 712 C C . PHE A 1 88 ? 18.935 -0.840 -19.331 1.00 85.62 88 PHE A C 1
ATOM 714 O O . PHE A 1 88 ? 20.067 -0.978 -19.773 1.00 85.62 88 PHE A O 1
ATOM 721 N N . CYS A 1 89 ? 18.592 -1.387 -18.157 1.00 84.31 89 CYS A N 1
ATOM 722 C CA . CYS A 1 89 ? 19.548 -2.101 -17.293 1.00 84.31 89 CYS A CA 1
ATOM 723 C C . CYS A 1 89 ? 19.311 -3.619 -17.230 1.00 84.31 89 CYS A C 1
ATOM 725 O O . CYS A 1 89 ? 20.040 -4.326 -16.533 1.00 84.31 89 CYS A O 1
ATOM 727 N N . VAL A 1 90 ? 18.264 -4.116 -17.889 1.00 87.38 90 VAL A N 1
ATOM 728 C CA . VAL A 1 90 ? 17.890 -5.535 -17.897 1.00 87.38 90 VAL A CA 1
ATOM 729 C C . VAL A 1 90 ? 18.419 -6.205 -19.160 1.00 87.38 90 VAL A C 1
ATOM 731 O O . VAL A 1 90 ? 18.268 -5.672 -20.252 1.00 87.38 90 VAL A O 1
ATOM 734 N N . ASP A 1 91 ? 18.986 -7.404 -19.029 1.00 90.06 91 ASP A N 1
ATOM 735 C CA . ASP A 1 91 ? 19.329 -8.234 -20.187 1.00 90.06 91 ASP A CA 1
ATOM 736 C C . ASP A 1 91 ? 18.048 -8.634 -20.939 1.00 90.06 91 ASP A C 1
ATOM 738 O O . ASP A 1 91 ? 17.186 -9.328 -20.384 1.00 90.06 91 ASP A O 1
ATOM 742 N N . ALA A 1 92 ? 17.929 -8.214 -22.202 1.00 89.06 92 ALA A N 1
ATOM 743 C CA . ALA A 1 92 ? 16.773 -8.495 -23.045 1.00 89.06 92 ALA A CA 1
ATOM 744 C C . ALA A 1 92 ? 16.515 -9.999 -23.229 1.00 89.06 92 ALA A C 1
ATOM 746 O O . ALA A 1 92 ? 15.377 -10.404 -23.431 1.00 89.06 92 ALA A O 1
ATOM 747 N N . LEU A 1 93 ? 17.515 -10.865 -23.067 1.00 92.06 93 LEU A N 1
ATOM 748 C CA . LEU A 1 93 ? 17.316 -12.315 -23.151 1.00 92.06 93 LEU A CA 1
ATOM 749 C C . LEU A 1 93 ? 16.630 -12.906 -21.910 1.00 92.06 93 LEU A C 1
ATOM 751 O O . LEU A 1 93 ? 16.150 -14.041 -21.949 1.00 92.06 93 LEU A O 1
ATOM 755 N N . THR A 1 94 ? 16.556 -12.149 -20.813 1.00 90.81 94 THR A N 1
ATOM 756 C CA . THR A 1 94 ? 15.923 -12.582 -19.555 1.00 90.81 94 THR A CA 1
ATOM 757 C C . THR A 1 94 ? 14.431 -12.257 -19.478 1.00 90.81 94 THR A C 1
ATOM 759 O O . THR A 1 94 ? 13.743 -12.753 -18.581 1.00 90.81 94 THR A O 1
ATOM 762 N N . VAL A 1 95 ? 13.905 -11.454 -20.412 1.00 89.00 95 VAL A N 1
ATOM 763 C CA . VAL A 1 95 ? 12.471 -11.137 -20.499 1.00 89.00 95 VAL A CA 1
ATOM 764 C C . VAL A 1 95 ? 11.729 -12.149 -21.391 1.00 89.00 95 VAL A C 1
ATOM 766 O O . VAL A 1 95 ? 12.367 -12.885 -22.152 1.00 89.00 95 VAL A O 1
ATOM 769 N N . PRO A 1 96 ? 10.384 -12.238 -21.311 1.00 91.50 96 PRO A N 1
ATOM 770 C CA . PRO A 1 96 ? 9.601 -13.114 -22.181 1.00 91.50 96 PRO A CA 1
ATOM 771 C C . PRO A 1 96 ? 9.906 -12.904 -23.668 1.00 91.50 96 PRO A C 1
ATOM 773 O O . PRO A 1 96 ? 10.044 -11.768 -24.107 1.00 91.50 96 PRO A O 1
ATOM 776 N N . LEU A 1 97 ? 9.937 -13.997 -24.443 1.00 92.38 97 LEU A N 1
ATOM 777 C CA . LEU A 1 97 ? 10.359 -14.010 -25.855 1.00 92.38 97 LEU A CA 1
ATOM 778 C C . LEU A 1 97 ? 9.701 -12.914 -26.710 1.00 92.38 97 LEU A C 1
ATOM 780 O O . LEU A 1 97 ? 10.365 -12.279 -27.517 1.00 92.38 97 LEU A O 1
ATOM 784 N N . TYR A 1 98 ? 8.407 -12.669 -26.498 1.00 91.19 98 TYR A N 1
ATOM 785 C CA . TYR A 1 98 ? 7.634 -11.692 -27.266 1.00 91.19 98 TYR A CA 1
ATOM 786 C C . TYR A 1 98 ? 8.005 -10.224 -26.986 1.00 91.19 98 TYR A C 1
ATOM 788 O O . TYR A 1 98 ? 7.544 -9.358 -27.713 1.00 91.19 98 TYR A O 1
ATOM 796 N N . LEU A 1 99 ? 8.798 -9.943 -25.944 1.00 88.25 99 LEU A N 1
ATOM 797 C CA . LEU A 1 99 ? 9.285 -8.601 -25.596 1.00 88.25 99 LEU A CA 1
ATOM 798 C C . LEU A 1 99 ? 10.767 -8.400 -25.926 1.00 88.25 99 LEU A C 1
ATOM 800 O O . LEU A 1 99 ? 11.261 -7.291 -25.770 1.00 88.25 99 LEU A O 1
ATOM 804 N N . GLN A 1 100 ? 11.500 -9.449 -26.315 1.00 92.94 100 GLN A N 1
ATOM 805 C CA . GLN A 1 100 ? 12.959 -9.360 -26.448 1.00 92.94 100 GLN A CA 1
ATOM 806 C C . GLN A 1 100 ? 13.368 -8.415 -27.580 1.00 92.94 100 GLN A C 1
ATOM 808 O O . GLN A 1 100 ? 14.242 -7.584 -27.369 1.00 92.94 100 GLN A O 1
ATOM 813 N N . GLU A 1 101 ? 12.720 -8.513 -28.746 1.00 92.69 101 GLU A N 1
ATOM 814 C CA . GLU A 1 101 ? 12.984 -7.629 -29.892 1.00 92.69 101 GLU A CA 1
ATOM 815 C C . GLU A 1 101 ? 12.613 -6.176 -29.567 1.00 92.69 101 GLU A C 1
ATOM 817 O O . GLU A 1 101 ? 13.459 -5.298 -29.682 1.00 92.69 101 GLU A O 1
ATOM 822 N N . GLU A 1 102 ? 11.403 -5.936 -29.048 1.00 88.19 102 GLU A N 1
ATOM 823 C CA . GLU A 1 102 ? 10.949 -4.591 -28.659 1.00 88.19 102 GLU A CA 1
ATOM 824 C C . GLU A 1 102 ? 11.871 -3.947 -27.615 1.00 88.19 102 GLU A C 1
ATOM 826 O O . GLU A 1 102 ? 12.173 -2.759 -27.695 1.00 88.19 102 GLU A O 1
ATOM 831 N N . LEU A 1 103 ? 12.337 -4.728 -26.634 1.00 87.75 103 LEU A N 1
ATOM 832 C CA . LEU A 1 103 ? 13.250 -4.236 -25.610 1.00 87.75 103 LEU A CA 1
ATOM 833 C C . LEU A 1 103 ? 14.652 -3.973 -26.172 1.00 87.75 103 LEU A C 1
ATOM 835 O O . LEU A 1 103 ? 15.280 -3.012 -25.745 1.00 87.75 103 LEU A O 1
ATOM 839 N N . MET A 1 104 ? 15.142 -4.781 -27.118 1.00 89.50 104 MET A N 1
ATOM 840 C CA . MET A 1 104 ? 16.418 -4.522 -27.797 1.00 89.50 104 MET A CA 1
ATOM 841 C C . MET A 1 104 ? 16.358 -3.253 -28.648 1.00 89.50 104 MET A C 1
ATOM 843 O O . MET A 1 104 ? 17.290 -2.453 -28.592 1.00 89.50 104 MET A O 1
ATOM 847 N N . ASP A 1 105 ? 15.266 -3.052 -29.386 1.00 90.12 105 ASP A N 1
ATOM 848 C CA . ASP A 1 105 ? 15.049 -1.839 -30.175 1.00 90.12 105 ASP A CA 1
ATOM 849 C C . ASP A 1 105 ? 15.033 -0.609 -29.257 1.00 90.12 105 ASP A C 1
ATOM 851 O O . ASP A 1 105 ? 15.792 0.333 -29.485 1.00 90.12 105 ASP A O 1
ATOM 855 N N . LEU A 1 106 ? 14.272 -0.671 -28.158 1.00 86.25 106 LEU A N 1
ATOM 856 C CA . LEU A 1 106 ? 14.222 0.370 -27.126 1.00 86.25 106 LEU A CA 1
ATOM 857 C C . LEU A 1 106 ? 15.612 0.666 -26.536 1.00 86.25 106 LEU A C 1
ATOM 859 O O . LEU A 1 106 ? 16.015 1.815 -26.423 1.00 86.25 106 LEU A O 1
ATOM 863 N N . GLN A 1 107 ? 16.369 -0.374 -26.173 1.00 87.38 107 GLN A N 1
ATOM 864 C CA . GLN A 1 107 ? 17.713 -0.251 -25.591 1.00 87.38 107 GLN A CA 1
ATOM 865 C C . GLN A 1 107 ? 18.761 0.282 -26.572 1.00 87.38 107 GLN A C 1
ATOM 867 O O . GLN A 1 107 ? 19.803 0.774 -26.144 1.00 87.38 107 GLN A O 1
ATOM 872 N N . SER A 1 108 ? 18.522 0.151 -27.877 1.00 87.88 108 SER A N 1
ATOM 873 C CA . SER A 1 108 ? 19.416 0.676 -28.910 1.00 87.88 108 SER A CA 1
ATOM 874 C C . SER A 1 108 ? 19.247 2.180 -29.148 1.00 87.88 108 SER A C 1
ATOM 876 O O . SER A 1 108 ? 20.126 2.799 -29.754 1.00 87.88 108 SER A O 1
ATOM 878 N N . ASP A 1 109 ? 18.153 2.770 -28.657 1.00 87.44 109 ASP A N 1
ATOM 879 C CA . ASP A 1 109 ? 17.862 4.193 -28.778 1.00 87.44 109 ASP A CA 1
ATOM 880 C C . ASP A 1 109 ? 18.487 4.989 -27.618 1.00 87.44 109 ASP A C 1
ATOM 882 O O . ASP A 1 109 ? 17.998 5.016 -26.484 1.00 87.44 109 ASP A O 1
ATOM 886 N N . CYS A 1 110 ? 19.604 5.658 -27.912 1.00 81.62 110 CYS A N 1
ATOM 887 C CA . CYS A 1 110 ? 20.315 6.478 -26.933 1.00 81.62 110 CYS A CA 1
ATOM 888 C C . CYS A 1 110 ? 19.541 7.742 -26.519 1.00 81.62 110 CYS A C 1
ATOM 890 O O . CYS A 1 110 ? 19.787 8.256 -25.424 1.00 81.62 110 CYS A O 1
ATOM 892 N N . ASP A 1 111 ? 18.644 8.257 -27.369 1.00 84.19 111 ASP A N 1
ATOM 893 C CA . ASP A 1 111 ? 17.843 9.440 -27.045 1.00 84.19 111 ASP A CA 1
ATOM 894 C C . ASP A 1 111 ? 16.768 9.059 -26.013 1.00 84.19 111 ASP A C 1
ATOM 896 O O . ASP A 1 111 ? 16.587 9.761 -25.015 1.00 84.19 111 ASP A O 1
ATOM 900 N N . GLU A 1 112 ? 16.132 7.892 -26.171 1.00 80.50 112 GLU A N 1
ATOM 901 C CA . GLU A 1 112 ? 15.158 7.384 -25.196 1.00 80.50 112 GLU A CA 1
ATOM 902 C C . GLU A 1 112 ? 15.790 7.019 -23.840 1.00 80.50 112 GLU A C 1
ATOM 904 O O . GLU A 1 112 ? 15.192 7.274 -22.786 1.00 80.50 112 GLU A O 1
ATOM 909 N N . GLU A 1 113 ? 17.011 6.473 -23.829 1.00 80.88 113 GLU A N 1
ATOM 910 C CA . GLU A 1 113 ? 17.757 6.212 -22.589 1.00 80.88 113 GLU A CA 1
ATOM 911 C C . GLU A 1 113 ? 18.074 7.513 -21.830 1.00 80.88 113 GLU A C 1
ATOM 913 O O . GLU A 1 113 ? 17.916 7.596 -20.598 1.00 80.88 113 GLU A O 1
ATOM 918 N N . ALA A 1 114 ? 18.495 8.550 -22.561 1.00 81.44 114 ALA A N 1
ATOM 919 C CA . ALA A 1 114 ? 18.790 9.863 -22.003 1.00 81.44 114 ALA A CA 1
ATOM 920 C C . ALA A 1 114 ? 17.526 10.529 -21.440 1.00 81.44 114 ALA A C 1
ATOM 922 O O . ALA A 1 114 ? 17.544 11.012 -20.301 1.00 81.44 114 ALA A O 1
ATOM 923 N N . ASP A 1 115 ? 16.414 10.482 -22.176 1.00 81.31 115 AS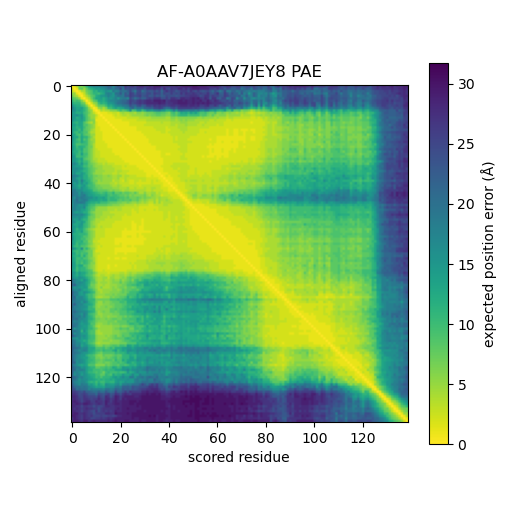P A N 1
ATOM 924 C CA . ASP A 1 115 ? 15.123 11.015 -21.738 1.00 81.31 115 ASP A CA 1
ATOM 925 C C . ASP A 1 115 ? 14.599 10.288 -20.494 1.00 81.31 115 ASP A C 1
ATOM 927 O O . ASP A 1 115 ? 14.192 10.930 -19.520 1.00 81.31 115 ASP A O 1
ATOM 931 N N . PHE A 1 116 ? 14.663 8.952 -20.461 1.00 78.88 116 PHE A N 1
ATOM 932 C CA . PHE A 1 116 ? 14.270 8.164 -19.289 1.00 78.88 116 PHE A CA 1
ATOM 933 C C . PHE A 1 116 ? 15.081 8.555 -18.045 1.00 78.88 116 PHE A C 1
ATOM 935 O O . PHE A 1 116 ? 14.537 8.723 -16.943 1.00 78.88 116 PHE A O 1
ATOM 942 N N . THR A 1 117 ? 16.387 8.743 -18.225 1.00 77.69 117 THR A N 1
ATOM 943 C CA . THR A 1 117 ? 17.314 9.153 -17.171 1.00 77.69 117 THR A CA 1
ATOM 944 C C . THR A 1 117 ? 17.011 10.571 -16.682 1.00 77.69 117 THR A C 1
ATOM 946 O O . THR A 1 117 ? 16.876 10.793 -15.474 1.00 77.69 117 THR A O 1
ATOM 949 N N . MET A 1 118 ? 16.806 11.523 -17.595 1.00 77.75 118 MET A N 1
ATOM 950 C CA . MET A 1 118 ? 16.438 12.905 -17.279 1.00 77.75 118 MET A CA 1
ATOM 951 C C . MET A 1 118 ? 15.097 12.981 -16.534 1.00 77.75 118 MET A C 1
ATOM 953 O O . MET A 1 118 ? 15.003 13.635 -15.494 1.00 77.75 118 MET A O 1
ATOM 957 N N . MET A 1 119 ? 14.077 12.240 -16.978 1.00 73.38 119 MET A N 1
ATOM 958 C CA . MET A 1 119 ? 12.787 12.174 -16.283 1.00 73.38 119 MET A CA 1
ATOM 959 C C . MET A 1 119 ? 12.924 11.637 -14.852 1.00 73.38 119 MET A C 1
ATOM 961 O O . MET A 1 119 ? 12.227 12.093 -13.939 1.00 73.38 119 MET A O 1
ATOM 965 N N . LYS A 1 120 ? 13.820 10.668 -14.621 1.00 68.25 120 LYS A N 1
ATOM 966 C CA . LYS A 1 120 ? 14.115 10.155 -13.276 1.00 68.25 120 LYS A CA 1
ATOM 967 C C . LYS A 1 120 ? 14.778 11.231 -12.408 1.00 68.25 120 LYS A C 1
ATOM 969 O O . LYS A 1 120 ? 14.405 11.372 -11.241 1.00 68.25 120 LYS A O 1
ATOM 974 N N . TYR A 1 121 ? 15.696 12.013 -12.972 1.00 68.81 121 TYR A N 1
ATOM 975 C CA . TYR A 1 121 ? 16.338 13.137 -12.291 1.00 68.81 121 TYR A CA 1
ATOM 976 C C . TYR A 1 121 ? 15.342 14.224 -11.875 1.00 68.81 121 TYR A C 1
ATOM 978 O O . TYR A 1 121 ? 15.286 14.579 -10.696 1.00 68.81 121 TYR A O 1
ATOM 986 N N . GLU A 1 122 ? 14.506 14.695 -12.800 1.00 70.81 122 GLU A N 1
ATOM 987 C CA . GLU A 1 122 ? 13.509 15.738 -12.532 1.00 70.81 122 GLU A CA 1
ATOM 988 C C . GLU A 1 122 ? 12.457 15.295 -11.510 1.00 70.81 122 GLU A C 1
ATOM 990 O O . GLU A 1 122 ? 12.061 16.057 -10.627 1.00 70.81 122 GLU A O 1
ATOM 995 N N . ARG A 1 123 ? 12.002 14.041 -11.606 1.00 63.88 123 ARG A N 1
ATOM 996 C CA . ARG A 1 123 ? 10.916 13.525 -10.765 1.00 63.88 123 ARG A CA 1
ATOM 997 C C . ARG A 1 123 ? 11.352 13.195 -9.343 1.00 63.88 123 ARG A C 1
ATOM 999 O O . ARG A 1 123 ? 10.548 13.337 -8.421 1.00 63.88 123 ARG A O 1
ATOM 1006 N N . PHE A 1 124 ? 12.568 12.685 -9.171 1.00 59.59 124 PHE A N 1
ATOM 1007 C CA . PHE A 1 124 ? 13.050 12.189 -7.881 1.00 59.59 124 PHE A CA 1
ATOM 1008 C C . PHE A 1 124 ? 14.111 13.089 -7.243 1.00 59.59 124 PHE A C 1
ATOM 1010 O O . PHE A 1 124 ? 14.569 12.775 -6.147 1.00 59.59 124 PHE A O 1
ATOM 1017 N N . GLY A 1 125 ? 14.480 14.203 -7.890 1.00 50.91 125 GLY A N 1
ATOM 1018 C CA . GLY A 1 125 ? 15.439 15.172 -7.354 1.00 50.91 125 GLY A CA 1
ATOM 1019 C C . GLY A 1 125 ? 16.790 14.543 -7.016 1.00 50.91 125 GLY A C 1
ATOM 1020 O O . GLY A 1 125 ? 17.466 14.997 -6.093 1.00 50.91 125 GLY A O 1
ATOM 1021 N N . LEU A 1 126 ? 17.157 13.459 -7.709 1.00 47.81 126 LEU A N 1
ATOM 1022 C CA . LEU A 1 126 ? 18.412 12.748 -7.494 1.00 47.81 126 LEU A CA 1
ATOM 1023 C C . LEU A 1 126 ? 19.550 13.602 -8.051 1.00 47.81 126 LEU A C 1
ATOM 1025 O O . LEU A 1 126 ? 20.069 13.316 -9.112 1.00 47.81 126 LEU A O 1
ATOM 1029 N N . HIS A 1 127 ? 19.949 14.675 -7.377 1.00 44.84 127 HIS A N 1
ATOM 1030 C CA . HIS A 1 127 ? 21.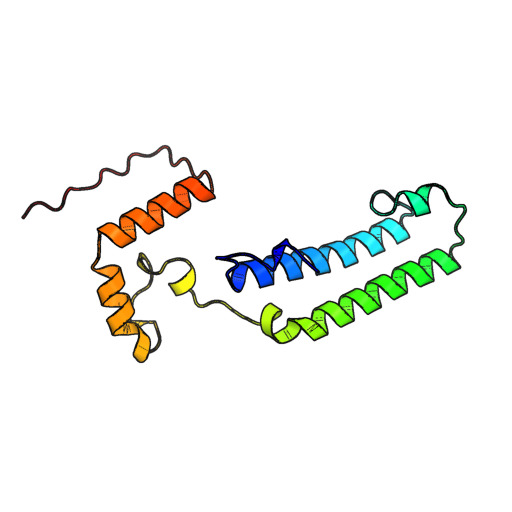181 15.367 -7.737 1.00 44.84 127 HIS A CA 1
ATOM 1031 C C . HIS A 1 127 ? 22.356 14.417 -7.477 1.00 44.84 127 HIS A C 1
ATOM 1033 O O . HIS A 1 127 ? 22.903 14.391 -6.377 1.00 44.84 127 HIS A O 1
ATOM 1039 N N . SER A 1 128 ? 22.749 13.615 -8.465 1.00 49.44 128 SER A N 1
ATOM 1040 C CA . SER A 1 128 ? 24.089 13.047 -8.473 1.00 49.44 128 SER A CA 1
ATOM 1041 C C . SER A 1 128 ? 25.035 14.214 -8.734 1.00 49.44 128 SER A C 1
ATOM 1043 O O . SER A 1 128 ? 25.244 14.628 -9.872 1.00 49.44 128 SER A O 1
ATOM 1045 N N . GLN A 1 129 ? 25.572 14.787 -7.654 1.00 42.31 129 GLN A N 1
ATOM 1046 C CA . GLN A 1 129 ? 26.955 15.237 -7.694 1.00 42.31 129 GLN A CA 1
ATOM 1047 C C . GLN A 1 129 ? 27.764 13.986 -8.007 1.00 42.31 129 GLN A C 1
ATOM 1049 O O . GLN A 1 129 ? 27.962 13.175 -7.117 1.00 42.31 129 GLN A O 1
ATOM 1054 N N . ASP A 1 130 ? 28.004 13.756 -9.291 1.00 40.94 130 ASP A N 1
ATOM 1055 C CA . ASP A 1 130 ? 29.189 13.126 -9.859 1.00 40.94 130 ASP A CA 1
ATOM 1056 C C . ASP A 1 130 ? 28.989 13.117 -11.379 1.00 40.94 130 ASP A C 1
ATOM 1058 O O . ASP A 1 130 ? 27.951 12.712 -11.903 1.00 40.94 130 ASP A O 1
ATOM 1062 N N . GLU A 1 131 ? 29.964 13.699 -12.066 1.00 47.16 131 GLU A N 1
ATOM 1063 C CA . GLU A 1 131 ? 29.998 13.979 -13.497 1.00 47.16 131 GLU A CA 1
ATOM 1064 C C . GLU A 1 131 ? 29.691 12.731 -14.341 1.00 47.16 131 GLU A C 1
ATOM 1066 O O . GLU A 1 131 ? 30.531 11.845 -14.489 1.00 47.16 131 GLU A O 1
ATOM 1071 N N . ILE A 1 132 ? 28.517 12.682 -14.978 1.00 43.28 132 ILE A N 1
ATOM 1072 C CA . ILE A 1 132 ? 28.298 11.785 -16.116 1.00 43.28 132 ILE A CA 1
ATOM 1073 C C . ILE A 1 132 ? 28.778 12.536 -17.357 1.00 43.28 132 ILE A C 1
ATOM 1075 O O . ILE A 1 132 ? 28.043 13.291 -17.992 1.00 43.28 132 ILE A O 1
ATOM 1079 N N . TYR A 1 133 ? 30.060 12.352 -17.674 1.00 37.72 133 TYR A N 1
ATOM 1080 C CA . TYR A 1 133 ? 30.565 12.550 -19.027 1.00 37.72 133 TYR A CA 1
ATOM 1081 C C . TYR A 1 133 ? 29.737 11.650 -19.952 1.00 37.72 133 TYR A C 1
ATOM 1083 O O . TYR A 1 133 ? 29.928 10.437 -19.956 1.00 37.72 133 TYR A O 1
ATOM 1091 N N . PHE A 1 134 ? 28.822 12.225 -20.731 1.00 37.66 134 PHE A N 1
ATOM 1092 C CA . PHE A 1 134 ? 28.311 11.555 -21.923 1.00 37.66 134 PHE A CA 1
ATOM 1093 C C . PHE A 1 134 ? 29.475 11.462 -22.918 1.00 37.66 134 PHE A C 1
ATOM 1095 O O . PHE A 1 134 ? 29.936 12.508 -23.394 1.00 37.66 134 PHE A O 1
ATOM 1102 N N . PRO A 1 135 ? 29.989 10.268 -23.270 1.00 36.53 135 PRO A N 1
ATOM 1103 C CA . PRO A 1 135 ? 30.795 10.155 -24.465 1.00 36.53 135 PRO A CA 1
ATOM 1104 C C . PRO A 1 135 ? 29.820 10.328 -25.624 1.00 36.53 135 PRO A C 1
ATOM 1106 O O . PRO A 1 135 ? 28.987 9.466 -25.894 1.00 36.53 135 PRO A O 1
ATOM 1109 N N . ILE A 1 136 ? 29.905 11.478 -26.287 1.00 42.69 136 ILE A N 1
ATOM 1110 C CA . ILE A 1 136 ? 29.295 11.680 -27.597 1.00 42.69 136 ILE A CA 1
ATOM 1111 C C . ILE A 1 136 ? 29.801 10.529 -28.466 1.00 42.69 136 ILE A C 1
ATOM 1113 O O . ILE A 1 136 ? 31.012 10.389 -28.648 1.00 42.69 136 ILE A O 1
ATOM 1117 N N . CYS A 1 137 ? 28.885 9.685 -28.941 1.00 42.31 137 CYS A N 1
ATOM 1118 C CA . CYS A 1 137 ? 29.198 8.575 -29.826 1.00 42.31 137 CYS A CA 1
ATOM 1119 C C . CYS A 1 137 ? 29.866 9.135 -31.094 1.00 42.31 137 CYS A C 1
ATOM 1121 O O . CYS A 1 137 ? 29.220 9.713 -31.971 1.00 42.31 137 CYS A O 1
ATOM 1123 N N . GLY A 1 138 ? 31.194 9.047 -31.133 1.00 37.47 138 GLY A N 1
ATOM 1124 C CA . GLY A 1 138 ? 32.044 9.421 -32.251 1.00 37.47 138 GLY A CA 1
ATOM 1125 C C . GLY A 1 138 ? 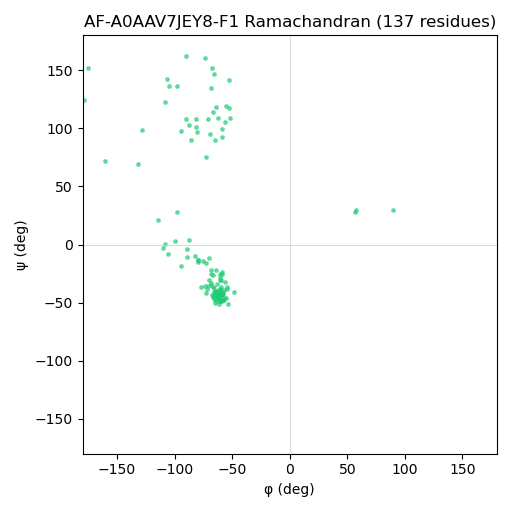32.592 8.154 -32.893 1.00 37.47 138 GLY A C 1
ATOM 1126 O O . GLY A 1 138 ? 33.191 7.336 -32.203 1.00 37.47 138 GLY A O 1
ATOM 1127 N N . LYS A 1 139 ? 32.314 8.029 -34.191 1.00 33.69 139 LYS A N 1
ATOM 1128 C CA . LYS A 1 139 ? 32.657 6.942 -35.122 1.00 33.69 139 LYS A CA 1
ATOM 1129 C C . LYS A 1 139 ? 34.034 6.304 -34.947 1.00 33.69 139 LYS A C 1
ATOM 1131 O O . LYS A 1 139 ? 35.005 7.062 -34.732 1.00 33.69 139 LYS A O 1
#

Foldseek 3Di:
DDVQVDDDDPDLVNVLVVLVVVLVVLVVCLVCLVVVNCPVPVVSVPDPDDPVRSVVSSVVSVVVSVVSCVVCVVSNPDDDDPCVVPLLPDQLVPDPPVCSVVSVVCNVDPVNVVVVVVCCCVVVVPPPPDDDPDPPDDD